Protein AF-A0A1L7VM95-F1 (afdb_monomer_lite)

Sequence (138 aa):
MPTVIPSHEYPEASQVDTTDPDARLQYFFDVARYFGSLDYQVFQVTKESCIQRVCSDLSRMNMFFVVDAQFNYTLESAIWTRFFCQLGEEAPDFPWTLDHFPSRARSFSDIYREWRIANGLDVPCSMSPLPTGSEDGN

Organism: Fusarium proliferatum (strain ET1) (NCBI:txid1227346)

Structure (mmCIF, N/CA/C/O backbone):
data_AF-A0A1L7VM95-F1
#
_entry.id   AF-A0A1L7VM95-F1
#
loop_
_atom_site.group_PDB
_atom_site.id
_atom_site.type_symbol
_atom_site.label_atom_id
_atom_site.label_alt_id
_atom_site.label_comp_id
_atom_site.label_asym_id
_atom_site.label_entity_id
_atom_site.label_seq_id
_atom_site.pdbx_PDB_ins_code
_atom_site.Cartn_x
_atom_site.Cartn_y
_atom_site.Cartn_z
_atom_site.occupancy
_atom_site.B_iso_or_equiv
_atom_site.auth_seq_id
_atom_site.auth_comp_id
_atom_site.auth_asym_id
_atom_site.auth_atom_id
_atom_site.pdbx_PDB_model_num
ATOM 1 N N . MET A 1 1 ? -18.321 11.058 36.348 1.00 40.59 1 MET A N 1
ATOM 2 C CA . MET A 1 1 ? -18.791 11.678 35.093 1.00 40.59 1 MET A CA 1
ATOM 3 C C . MET A 1 1 ? -18.740 10.601 34.027 1.00 40.59 1 MET A C 1
ATOM 5 O O . MET A 1 1 ? -17.672 10.018 33.891 1.00 40.59 1 MET A O 1
ATOM 9 N N . PRO A 1 2 ? -19.852 10.244 33.370 1.00 42.88 2 PRO A N 1
ATOM 10 C CA . PRO A 1 2 ? -19.803 9.279 32.285 1.00 42.88 2 PRO A CA 1
ATOM 11 C C . PRO A 1 2 ? -19.179 9.977 31.077 1.00 42.88 2 PRO A C 1
ATOM 13 O O . PRO A 1 2 ? -19.719 10.959 30.571 1.00 42.88 2 PRO A O 1
ATOM 16 N N . THR A 1 3 ? -17.998 9.517 30.676 1.00 47.72 3 THR A N 1
ATOM 17 C CA . THR A 1 3 ? -17.352 9.926 29.432 1.00 47.72 3 THR A CA 1
ATOM 18 C C . THR A 1 3 ? -18.256 9.474 28.294 1.00 47.72 3 THR A C 1
ATOM 20 O O . THR A 1 3 ? -18.404 8.277 28.060 1.00 47.72 3 THR A O 1
ATOM 23 N N . VAL A 1 4 ? -18.912 10.424 27.630 1.00 44.03 4 VAL A N 1
ATOM 24 C CA . VAL A 1 4 ? -19.579 10.182 26.351 1.00 44.03 4 VAL A CA 1
ATOM 25 C C . VAL A 1 4 ? -18.463 9.826 25.379 1.00 44.03 4 VAL A C 1
ATOM 27 O O . VAL A 1 4 ? -17.748 10.706 24.907 1.00 44.03 4 VAL A O 1
ATOM 30 N N . ILE A 1 5 ? -18.245 8.530 25.163 1.00 49.81 5 ILE A N 1
ATOM 31 C CA . ILE A 1 5 ? -17.445 8.055 24.039 1.00 49.81 5 ILE A CA 1
ATOM 32 C C . ILE A 1 5 ? -18.220 8.547 22.814 1.00 49.81 5 ILE A C 1
ATOM 34 O O . ILE A 1 5 ? -19.388 8.166 22.677 1.00 49.81 5 ILE A O 1
ATOM 38 N N . PRO A 1 6 ? -17.661 9.444 21.978 1.00 48.22 6 PRO A N 1
ATOM 39 C CA . PRO A 1 6 ? -18.303 9.746 20.717 1.00 48.22 6 PRO A CA 1
ATOM 40 C C . PRO A 1 6 ? -18.452 8.406 20.015 1.00 48.22 6 PRO A C 1
ATOM 42 O O . PRO A 1 6 ? -17.474 7.670 19.882 1.00 48.22 6 PRO A O 1
ATOM 45 N N . SER A 1 7 ? -19.680 8.054 19.656 1.00 53.12 7 SER A N 1
ATOM 46 C CA . SER A 1 7 ? -19.972 6.913 18.801 1.00 53.12 7 SER A CA 1
ATOM 47 C C . SER A 1 7 ? -19.350 7.225 17.441 1.00 53.12 7 SER A C 1
ATOM 49 O O . SER A 1 7 ? -20.021 7.721 16.545 1.00 53.12 7 SER A O 1
ATOM 51 N N . HIS A 1 8 ? -18.031 7.084 17.326 1.00 66.88 8 HIS A N 1
ATOM 52 C CA . HIS A 1 8 ? -17.352 7.153 16.050 1.00 66.88 8 HIS A CA 1
ATOM 53 C C . HIS A 1 8 ? -17.824 5.921 15.304 1.00 66.88 8 HIS A C 1
ATOM 55 O O . HIS A 1 8 ? -17.482 4.810 15.684 1.00 66.88 8 HIS A O 1
ATOM 61 N N . GLU A 1 9 ? -18.709 6.114 14.332 1.00 83.69 9 GLU A N 1
ATOM 62 C CA . GLU A 1 9 ? -19.093 5.053 13.414 1.00 83.69 9 GLU A CA 1
ATOM 63 C C . GLU A 1 9 ? -17.846 4.573 12.668 1.00 83.69 9 GLU A C 1
ATOM 65 O O . GLU A 1 9 ? -16.918 5.348 12.407 1.00 83.69 9 GLU A O 1
ATOM 70 N N . TYR A 1 10 ? -17.804 3.275 12.374 1.00 88.19 10 TYR A N 1
ATOM 71 C CA . TYR A 1 10 ? -16.714 2.706 11.599 1.00 88.19 10 TYR A CA 1
ATOM 72 C C . TYR A 1 10 ? -16.700 3.338 10.195 1.00 88.19 10 TYR A C 1
ATOM 74 O O . TYR A 1 10 ? -17.766 3.456 9.587 1.00 88.19 10 TYR A O 1
ATOM 82 N N . PRO A 1 11 ? -15.537 3.756 9.664 1.00 90.25 11 PRO A N 1
ATOM 83 C CA . PRO A 1 11 ? -15.461 4.347 8.332 1.00 90.25 11 PRO A CA 1
ATOM 84 C C . PRO A 1 11 ? -15.993 3.404 7.242 1.00 90.25 11 PRO A C 1
ATOM 86 O O . PRO A 1 11 ? -15.587 2.249 7.143 1.00 90.25 11 PRO A O 1
ATOM 89 N N . GLU A 1 12 ? -16.868 3.912 6.377 1.00 91.56 12 GLU A N 1
ATOM 90 C CA . GLU A 1 12 ? -17.487 3.131 5.301 1.00 91.56 12 GLU A CA 1
ATOM 91 C C . GLU A 1 12 ? -16.616 3.109 4.036 1.00 91.56 12 GLU A C 1
ATOM 93 O O . GLU A 1 12 ? -16.562 4.080 3.278 1.00 91.56 12 GLU A O 1
ATOM 98 N N . ALA A 1 13 ? -15.963 1.974 3.764 1.00 91.94 13 ALA A N 1
ATOM 99 C CA . ALA A 1 13 ? -15.068 1.818 2.610 1.00 91.94 13 ALA A CA 1
ATOM 100 C C . ALA A 1 13 ? -15.756 2.033 1.253 1.00 91.94 13 ALA A C 1
ATOM 102 O O . ALA A 1 13 ? -15.117 2.476 0.299 1.00 91.94 13 ALA A O 1
ATOM 103 N N . SER A 1 14 ? -17.055 1.729 1.165 1.00 90.00 14 SER A N 1
ATOM 104 C CA . SER A 1 14 ? -17.853 1.852 -0.063 1.00 90.00 14 SER A CA 1
ATOM 105 C C . SER A 1 14 ? -18.007 3.294 -0.559 1.00 90.00 14 SER A C 1
ATOM 107 O O . SER A 1 14 ? -18.365 3.505 -1.716 1.00 90.00 14 SER A O 1
ATOM 109 N N . GLN A 1 15 ? -17.745 4.280 0.305 1.00 90.44 15 GLN A N 1
ATOM 110 C CA . GLN A 1 15 ? -17.866 5.709 0.001 1.00 90.44 15 GLN A CA 1
ATOM 111 C C . GLN A 1 15 ? -16.540 6.344 -0.444 1.00 90.44 15 GLN A C 1
ATOM 113 O O . GLN A 1 15 ? -16.505 7.529 -0.770 1.00 90.44 15 GLN A O 1
ATOM 118 N N . VAL A 1 16 ? -15.441 5.585 -0.438 1.00 93.56 16 VAL A N 1
ATOM 119 C CA . VAL A 1 16 ? -14.109 6.086 -0.793 1.00 93.56 16 VAL A CA 1
ATOM 120 C C . VAL A 1 16 ? -13.935 6.060 -2.309 1.00 93.56 16 VAL A C 1
ATOM 122 O O . VAL A 1 16 ? -14.151 5.027 -2.941 1.00 93.56 16 VAL A O 1
ATOM 125 N N . ASP A 1 17 ? -13.477 7.168 -2.898 1.00 92.12 17 ASP A N 1
ATOM 126 C CA . ASP A 1 17 ? -12.958 7.154 -4.268 1.00 92.12 17 ASP A CA 1
ATOM 127 C C . ASP A 1 17 ? -11.636 6.382 -4.291 1.00 92.12 17 ASP A C 1
ATOM 129 O O . ASP A 1 17 ? -10.562 6.905 -3.996 1.00 92.12 17 ASP A O 1
ATOM 133 N N . THR A 1 18 ? -11.708 5.100 -4.635 1.00 89.12 18 THR A N 1
ATOM 134 C CA . THR A 1 18 ? -10.539 4.224 -4.636 1.00 89.12 18 THR A CA 1
ATOM 135 C C . THR A 1 18 ? -9.562 4.536 -5.763 1.00 89.12 18 THR A C 1
ATOM 137 O O . THR A 1 18 ? -8.456 3.999 -5.759 1.00 89.12 18 THR A O 1
ATOM 140 N N . THR A 1 19 ? -9.908 5.407 -6.715 1.00 87.56 19 THR A N 1
ATOM 141 C CA . THR A 1 19 ? -8.973 5.849 -7.756 1.00 87.56 19 THR A CA 1
ATOM 142 C C . THR A 1 19 ? -8.018 6.931 -7.259 1.00 87.56 19 THR A C 1
ATOM 144 O O . THR A 1 19 ? -6.926 7.068 -7.817 1.00 87.56 19 THR A O 1
ATOM 147 N N . ASP A 1 20 ? -8.377 7.618 -6.172 1.00 90.56 20 ASP A N 1
ATOM 148 C CA . ASP A 1 20 ? -7.586 8.654 -5.518 1.00 90.56 20 ASP A CA 1
ATOM 149 C C . ASP A 1 20 ? -6.707 8.055 -4.394 1.00 90.56 20 ASP A C 1
ATOM 151 O O . ASP A 1 20 ? -7.222 7.567 -3.382 1.00 90.56 20 ASP A O 1
ATOM 155 N N . PRO A 1 21 ? -5.365 8.059 -4.542 1.00 89.12 21 PRO A N 1
ATOM 156 C CA . PRO A 1 21 ? -4.453 7.603 -3.494 1.00 89.12 21 PRO A CA 1
ATOM 157 C C . PRO A 1 21 ? -4.601 8.351 -2.167 1.00 89.12 21 PRO A C 1
ATOM 159 O O . PRO A 1 21 ? -4.436 7.735 -1.112 1.00 89.12 21 PRO A O 1
ATOM 162 N N . ASP A 1 22 ? -4.925 9.643 -2.202 1.00 93.44 22 ASP A N 1
ATOM 163 C CA . ASP A 1 22 ? -5.055 10.452 -0.991 1.00 93.44 22 ASP A CA 1
ATOM 164 C C . ASP A 1 22 ? -6.343 10.095 -0.241 1.00 93.44 22 ASP A C 1
ATOM 166 O O . ASP A 1 22 ? -6.329 9.978 0.986 1.00 93.44 22 ASP A O 1
ATOM 170 N N . ALA A 1 23 ? -7.432 9.805 -0.963 1.00 94.00 23 ALA A N 1
ATOM 171 C CA . ALA A 1 23 ? -8.673 9.307 -0.371 1.00 94.00 23 ALA A CA 1
ATOM 172 C C . ALA A 1 23 ? -8.482 7.938 0.306 1.00 94.00 23 ALA A C 1
ATOM 174 O O . ALA A 1 23 ? -8.942 7.731 1.433 1.00 94.00 23 ALA A O 1
ATOM 175 N N . ARG A 1 24 ? -7.745 7.015 -0.331 1.00 94.38 24 ARG A N 1
ATOM 176 C CA . ARG A 1 24 ? -7.401 5.715 0.277 1.00 94.38 24 ARG A CA 1
ATOM 177 C C . ARG A 1 24 ? -6.534 5.877 1.529 1.00 94.38 24 ARG A C 1
ATOM 179 O O . ARG A 1 24 ? -6.788 5.232 2.548 1.00 94.38 24 ARG A O 1
ATOM 186 N N . LEU A 1 25 ? -5.539 6.764 1.488 1.00 94.75 25 LEU A N 1
ATOM 187 C CA . LEU A 1 25 ? -4.689 7.054 2.645 1.00 94.75 25 LEU A CA 1
ATOM 188 C C . LEU A 1 25 ? -5.479 7.690 3.798 1.00 94.75 25 LEU A C 1
ATOM 190 O O . LEU A 1 25 ? -5.275 7.338 4.961 1.00 94.75 25 LEU A O 1
ATOM 194 N N . GLN A 1 26 ? -6.398 8.602 3.489 1.00 95.19 26 GLN A N 1
ATOM 195 C CA . GLN A 1 26 ? -7.257 9.217 4.492 1.00 95.19 26 GLN A CA 1
ATOM 196 C C . GLN A 1 26 ? -8.155 8.172 5.165 1.00 95.19 26 GLN A C 1
ATOM 198 O O . GLN A 1 26 ? -8.203 8.132 6.394 1.00 95.19 26 GLN A O 1
ATOM 203 N N . TYR A 1 27 ? -8.768 7.270 4.389 1.00 95.38 27 TYR A N 1
ATOM 204 C CA . TYR A 1 27 ? -9.558 6.161 4.928 1.00 95.38 27 TYR A CA 1
ATOM 205 C C . TYR A 1 27 ? -8.741 5.280 5.885 1.00 95.38 27 TYR A C 1
ATOM 207 O O . TYR A 1 27 ? -9.200 4.957 6.981 1.00 95.38 27 TYR A O 1
ATOM 215 N N . PHE A 1 28 ? -7.500 4.941 5.519 1.00 95.56 28 PHE A N 1
ATOM 216 C CA . PHE A 1 28 ? -6.590 4.2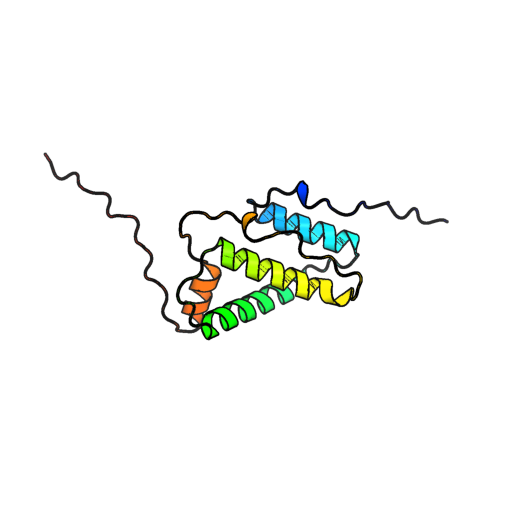10 6.405 1.00 95.56 28 PHE A CA 1
ATOM 217 C C . PHE A 1 28 ? -6.417 4.926 7.754 1.00 95.56 28 PHE A C 1
ATOM 219 O O . PHE A 1 28 ? -6.508 4.298 8.812 1.00 95.56 28 PHE A O 1
ATOM 226 N N . PHE A 1 29 ? -6.193 6.244 7.737 1.00 94.81 29 PHE A N 1
ATOM 227 C CA . PHE A 1 29 ? -6.049 7.015 8.970 1.00 94.81 29 PHE A CA 1
ATOM 228 C C . PHE A 1 29 ? -7.347 7.116 9.764 1.00 94.81 29 PHE A C 1
ATOM 230 O O . PHE A 1 29 ? -7.287 7.114 10.991 1.00 94.81 29 PHE A O 1
ATOM 237 N N . ASP A 1 30 ? -8.502 7.167 9.112 1.00 94.06 30 ASP A N 1
ATOM 238 C CA . ASP A 1 30 ? -9.792 7.177 9.800 1.00 94.06 30 ASP A CA 1
ATOM 239 C C . ASP A 1 30 ? -10.060 5.846 10.511 1.00 94.06 30 ASP A C 1
ATOM 241 O O . ASP A 1 30 ? -10.472 5.848 11.672 1.00 94.06 30 ASP A O 1
ATOM 245 N N . VAL A 1 31 ? -9.710 4.713 9.893 1.00 94.56 31 VAL A N 1
ATOM 246 C CA . VAL A 1 31 ? -9.789 3.397 10.549 1.00 94.56 31 VAL A CA 1
ATOM 247 C C . VAL A 1 31 ? -8.784 3.295 11.699 1.00 94.56 31 VAL A C 1
ATOM 249 O O . VAL A 1 31 ? -9.133 2.854 12.793 1.00 94.56 31 VAL A O 1
ATOM 252 N N . ALA A 1 32 ? -7.556 3.785 11.515 1.00 93.00 32 ALA A N 1
ATOM 253 C CA . ALA A 1 32 ? -6.575 3.839 12.599 1.00 93.00 32 ALA A CA 1
ATOM 254 C C . ALA A 1 32 ? -7.039 4.723 13.771 1.00 93.00 32 ALA A C 1
ATOM 256 O O . ALA A 1 32 ? -6.794 4.389 14.929 1.00 93.00 32 ALA A O 1
ATOM 257 N N . ARG A 1 33 ? -7.736 5.836 13.505 1.00 92.69 33 ARG A N 1
ATOM 258 C CA . ARG A 1 33 ? -8.348 6.672 14.552 1.00 92.69 33 ARG A CA 1
ATOM 259 C C . ARG A 1 33 ? -9.471 5.940 15.273 1.00 92.69 33 ARG A C 1
ATOM 261 O O . ARG A 1 33 ? -9.517 6.016 16.497 1.00 92.69 33 ARG A O 1
ATOM 268 N N . TYR A 1 34 ? -10.329 5.230 14.540 1.00 92.38 34 TYR A N 1
ATOM 269 C CA . TYR A 1 34 ? -11.426 4.446 15.110 1.00 92.38 34 TYR A CA 1
ATOM 270 C C . TYR A 1 34 ? -10.915 3.427 16.143 1.00 92.38 34 TYR A C 1
ATOM 272 O O . TYR A 1 34 ? -11.440 3.362 17.252 1.00 92.38 34 TYR A O 1
ATOM 280 N N . PHE A 1 35 ? -9.831 2.709 15.832 1.00 90.44 35 PHE A N 1
ATOM 281 C CA . PHE A 1 35 ? -9.200 1.759 16.760 1.00 90.44 35 PHE A CA 1
ATOM 282 C C . PHE A 1 35 ? -8.249 2.405 17.785 1.00 90.44 35 PHE A C 1
ATOM 284 O O . PHE A 1 35 ? -7.632 1.701 18.583 1.00 90.44 35 PHE A O 1
ATOM 291 N N . GLY A 1 36 ? -8.086 3.733 17.777 1.00 89.06 36 GLY A N 1
ATOM 292 C CA . GLY A 1 36 ? -7.146 4.430 18.662 1.00 89.06 36 GLY A CA 1
ATOM 293 C C . GLY A 1 36 ? -5.673 4.089 18.403 1.00 89.06 36 GLY A C 1
ATOM 294 O O . GLY A 1 36 ? -4.834 4.280 19.280 1.00 89.06 36 GLY A O 1
ATOM 295 N N . SER A 1 37 ? -5.349 3.589 17.209 1.00 86.81 37 SER A N 1
ATOM 296 C CA . SER A 1 37 ? -4.025 3.098 16.817 1.00 86.81 37 SER A CA 1
ATOM 297 C C . SER A 1 37 ? -3.283 4.043 15.865 1.00 86.81 37 SER A C 1
ATOM 299 O O . SER A 1 37 ? -2.276 3.651 15.274 1.00 86.81 37 SER A O 1
ATOM 301 N N . LEU A 1 38 ? -3.781 5.269 15.655 1.00 88.69 38 LEU A N 1
ATOM 302 C CA . LEU A 1 38 ? -3.144 6.235 14.761 1.00 88.69 38 LEU A CA 1
ATOM 303 C C . LEU A 1 38 ? -1.809 6.724 15.341 1.00 88.69 38 LEU A C 1
ATOM 305 O O . LEU A 1 38 ? -1.770 7.619 16.182 1.00 88.69 38 LEU A O 1
ATOM 309 N N . ASP A 1 39 ? -0.718 6.198 14.796 1.00 90.12 39 ASP A N 1
ATOM 310 C CA . ASP A 1 39 ? 0.637 6.703 14.991 1.00 90.12 39 ASP A CA 1
ATOM 311 C C . ASP A 1 39 ? 1.303 6.896 13.622 1.00 90.12 39 ASP A C 1
ATOM 313 O O . ASP A 1 39 ? 1.563 5.945 12.878 1.00 90.12 39 ASP A O 1
ATOM 317 N N . TYR A 1 40 ? 1.563 8.159 13.273 1.00 90.94 40 TYR A N 1
ATOM 318 C CA . TYR A 1 40 ? 2.140 8.518 11.980 1.00 90.94 40 TYR A CA 1
ATOM 319 C C . TYR A 1 40 ? 3.587 8.036 11.829 1.00 90.94 40 TYR A C 1
ATOM 321 O O . TYR A 1 40 ? 3.997 7.656 10.734 1.00 90.94 40 TYR A O 1
ATOM 329 N N . GLN A 1 41 ? 4.368 8.020 12.911 1.00 93.31 41 GLN A N 1
ATOM 330 C CA . GLN A 1 41 ? 5.750 7.553 12.866 1.00 93.31 41 GLN A CA 1
ATOM 331 C C . GLN A 1 41 ? 5.788 6.040 12.638 1.00 93.31 41 GLN A C 1
ATOM 333 O O . GLN A 1 41 ? 6.532 5.565 11.777 1.00 93.31 41 GLN A O 1
ATOM 338 N N . VAL A 1 42 ? 4.938 5.289 13.343 1.00 91.56 42 VAL A N 1
ATOM 339 C CA . VAL A 1 42 ? 4.774 3.844 13.127 1.00 91.56 42 VAL A CA 1
ATOM 340 C C . VAL A 1 42 ? 4.292 3.564 11.707 1.00 91.56 42 VAL A C 1
ATOM 342 O O . VAL A 1 42 ? 4.801 2.643 11.063 1.00 91.56 42 VAL A O 1
ATOM 345 N N . PHE A 1 43 ? 3.369 4.372 11.180 1.00 93.56 43 PHE A N 1
ATOM 346 C CA . PHE A 1 43 ? 2.914 4.253 9.798 1.00 93.56 43 PHE A CA 1
ATOM 347 C C . PHE A 1 43 ? 4.062 4.435 8.796 1.00 93.56 43 PHE A C 1
ATOM 349 O O . PHE A 1 43 ? 4.234 3.583 7.927 1.00 93.56 43 PHE A O 1
ATOM 356 N N . GLN A 1 44 ? 4.881 5.485 8.929 1.00 94.62 44 GLN A N 1
ATOM 357 C CA . GLN A 1 44 ? 5.999 5.730 8.006 1.00 94.62 44 GLN A CA 1
ATOM 35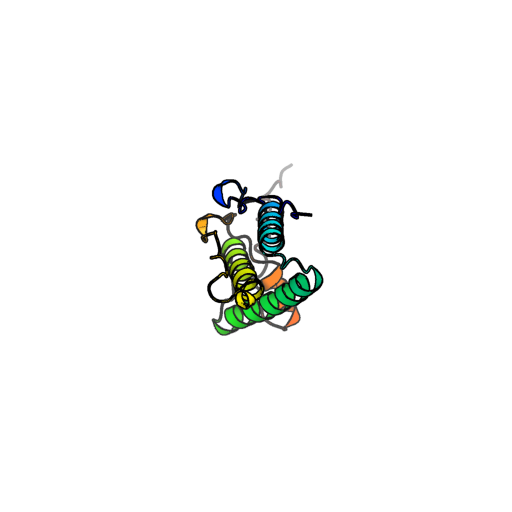8 C C . GLN A 1 44 ? 7.030 4.597 8.035 1.00 94.62 44 GLN A C 1
ATOM 360 O O . GLN A 1 44 ? 7.393 4.069 6.984 1.00 94.62 44 GLN A O 1
ATOM 365 N N . VAL A 1 45 ? 7.426 4.141 9.228 1.00 95.00 45 VAL A N 1
ATOM 366 C CA . VAL A 1 45 ? 8.354 3.006 9.378 1.00 95.00 45 VAL A CA 1
ATOM 367 C C . VAL A 1 45 ? 7.763 1.724 8.779 1.00 95.00 45 VAL A C 1
ATOM 369 O O . VAL A 1 45 ? 8.456 0.963 8.098 1.00 95.00 45 VAL A O 1
ATOM 372 N N . THR A 1 46 ? 6.466 1.484 8.992 1.00 94.94 46 THR A N 1
ATOM 373 C CA . THR A 1 46 ? 5.755 0.330 8.424 1.00 94.94 46 THR A CA 1
ATOM 374 C C . THR A 1 46 ? 5.717 0.404 6.902 1.00 94.94 46 THR A C 1
ATOM 376 O O . THR A 1 46 ? 6.016 -0.587 6.237 1.00 94.94 46 THR A O 1
ATOM 379 N N . LYS A 1 47 ? 5.410 1.580 6.345 1.00 95.25 47 LYS A N 1
ATOM 380 C CA . LYS A 1 47 ? 5.384 1.838 4.905 1.00 95.25 47 LYS A CA 1
ATOM 381 C C . LYS A 1 47 ? 6.744 1.571 4.269 1.00 95.25 47 LYS A C 1
ATOM 383 O O . LYS A 1 47 ? 6.811 0.792 3.323 1.00 95.25 47 LYS A O 1
ATOM 388 N N . GLU A 1 48 ? 7.824 2.138 4.803 1.00 95.50 48 GLU A N 1
ATOM 389 C CA . GLU A 1 48 ? 9.182 1.910 4.291 1.00 95.50 48 GLU A CA 1
ATOM 390 C C . GLU A 1 48 ? 9.579 0.429 4.352 1.00 95.50 48 GLU A C 1
ATOM 392 O O . GLU A 1 48 ? 10.076 -0.131 3.371 1.00 95.50 48 GLU A O 1
ATOM 397 N N . SER A 1 49 ? 9.296 -0.243 5.475 1.00 96.06 49 SER A N 1
ATOM 398 C CA . SER A 1 49 ? 9.558 -1.678 5.624 1.00 96.06 49 SER A CA 1
ATOM 399 C C . SER A 1 49 ? 8.771 -2.519 4.614 1.00 96.06 49 SER A C 1
ATOM 401 O O . SER A 1 49 ? 9.319 -3.459 4.031 1.00 96.06 49 SER A O 1
ATOM 403 N N . CYS A 1 50 ? 7.499 -2.187 4.379 1.00 97.25 50 CYS A N 1
ATOM 404 C CA . CYS A 1 50 ? 6.667 -2.879 3.402 1.00 97.25 50 CYS A CA 1
ATOM 405 C C . CYS A 1 50 ? 7.124 -2.615 1.965 1.00 97.25 50 CYS A C 1
ATOM 407 O O . CYS A 1 50 ? 7.155 -3.568 1.194 1.00 97.25 50 CYS A O 1
ATOM 409 N N . ILE A 1 51 ? 7.563 -1.398 1.615 1.00 96.50 51 ILE A N 1
ATOM 410 C CA . ILE A 1 51 ? 8.166 -1.114 0.299 1.00 96.50 51 ILE A CA 1
ATOM 411 C C . ILE A 1 51 ? 9.362 -2.040 0.068 1.00 96.50 51 ILE A C 1
ATOM 413 O O . ILE A 1 51 ? 9.400 -2.757 -0.929 1.00 96.50 51 ILE A O 1
ATOM 417 N N . GLN A 1 52 ? 10.305 -2.095 1.013 1.00 96.81 52 GLN A N 1
ATOM 418 C CA . GLN A 1 52 ? 11.488 -2.954 0.887 1.00 96.81 52 GLN A CA 1
ATOM 419 C C . GLN A 1 52 ? 11.112 -4.428 0.712 1.00 96.81 52 GLN A C 1
ATOM 421 O O . GLN A 1 52 ? 11.656 -5.118 -0.151 1.00 96.81 52 GLN A O 1
ATOM 426 N N . ARG A 1 53 ? 10.153 -4.912 1.508 1.00 96.50 53 ARG A N 1
ATOM 427 C CA . ARG A 1 53 ? 9.702 -6.304 1.452 1.00 96.50 53 ARG A CA 1
ATOM 428 C C . ARG A 1 53 ? 9.000 -6.634 0.137 1.00 96.50 53 ARG A C 1
ATOM 430 O O . ARG A 1 53 ? 9.379 -7.607 -0.502 1.00 96.50 53 ARG A O 1
ATOM 437 N N . VAL A 1 54 ? 8.021 -5.827 -0.272 1.00 96.88 54 VAL A N 1
ATOM 438 C CA . VAL A 1 54 ? 7.251 -6.037 -1.507 1.00 96.88 54 VAL A CA 1
ATOM 439 C C . VAL A 1 54 ? 8.177 -5.994 -2.718 1.00 96.88 54 VAL A C 1
ATOM 441 O O . VAL A 1 54 ? 8.142 -6.905 -3.541 1.00 96.88 54 VAL A O 1
ATOM 444 N N . CYS A 1 55 ? 9.068 -5.004 -2.805 1.00 96.31 55 CYS A N 1
ATOM 445 C CA . CYS A 1 55 ? 10.028 -4.926 -3.902 1.00 96.31 55 CYS A CA 1
ATOM 446 C C . CYS A 1 55 ? 10.986 -6.131 -3.930 1.00 96.31 55 CYS A C 1
ATOM 448 O O . CYS A 1 55 ? 11.229 -6.705 -4.995 1.00 96.31 55 CYS A O 1
ATOM 450 N N . SER A 1 56 ? 11.495 -6.552 -2.768 1.00 95.25 56 SER A N 1
ATOM 451 C CA . SER A 1 56 ? 12.354 -7.736 -2.655 1.00 95.25 56 SER A CA 1
ATOM 452 C C . SER A 1 56 ? 11.628 -9.016 -3.081 1.00 95.25 56 SER A C 1
ATOM 454 O O . SER A 1 56 ? 12.165 -9.802 -3.863 1.00 95.25 56 SER A O 1
ATOM 456 N N . ASP A 1 57 ? 10.377 -9.199 -2.651 1.00 95.88 57 ASP A N 1
ATOM 457 C CA . ASP A 1 57 ? 9.552 -10.349 -3.023 1.00 95.88 57 ASP A CA 1
ATOM 458 C C . ASP A 1 57 ? 9.257 -10.376 -4.531 1.00 95.88 57 ASP A C 1
ATOM 460 O O . ASP A 1 57 ? 9.454 -11.411 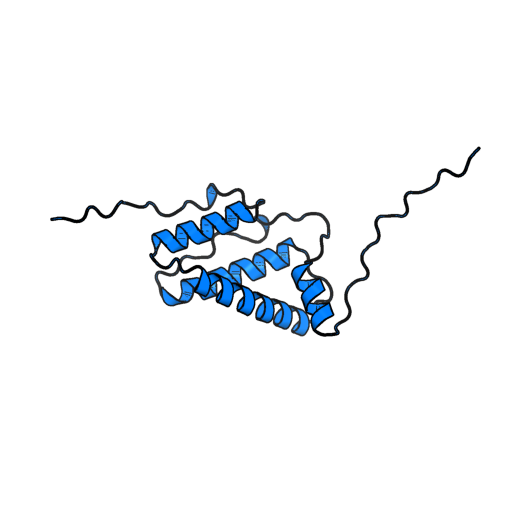-5.168 1.00 95.88 57 ASP A O 1
ATOM 464 N N . LEU A 1 58 ? 8.890 -9.238 -5.129 1.00 94.25 58 LEU A N 1
ATOM 465 C CA . LEU A 1 58 ? 8.695 -9.111 -6.579 1.00 94.25 58 LEU A CA 1
ATOM 466 C C . LEU A 1 58 ? 9.983 -9.432 -7.352 1.00 94.25 58 LEU A C 1
ATOM 468 O O . LEU A 1 58 ? 9.955 -10.167 -8.340 1.00 94.25 58 LEU A O 1
ATOM 472 N N . SER A 1 59 ? 11.130 -8.942 -6.871 1.00 93.12 59 SER A N 1
ATOM 473 C CA . SER A 1 59 ? 12.439 -9.245 -7.461 1.00 93.12 59 SER A CA 1
ATOM 474 C C . SER A 1 59 ? 12.763 -10.740 -7.394 1.00 93.12 59 SER A C 1
ATOM 476 O O . SER A 1 59 ? 13.141 -11.339 -8.399 1.00 93.12 59 SER A O 1
ATOM 478 N N . ARG A 1 60 ? 12.528 -11.378 -6.241 1.00 93.44 60 ARG A N 1
ATOM 479 C CA . ARG A 1 60 ? 12.714 -12.824 -6.037 1.00 93.44 60 ARG A CA 1
ATOM 480 C C . ARG A 1 60 ? 11.799 -13.670 -6.926 1.00 93.44 60 ARG A C 1
ATOM 482 O O . ARG A 1 60 ? 12.174 -14.775 -7.306 1.00 93.44 60 ARG A O 1
ATOM 489 N N . MET A 1 61 ? 10.628 -13.150 -7.284 1.00 93.88 61 MET A N 1
ATOM 490 C CA . MET A 1 61 ? 9.717 -13.754 -8.263 1.00 93.88 61 MET A CA 1
ATOM 491 C C . MET A 1 61 ? 10.125 -13.480 -9.723 1.00 93.88 61 MET A C 1
ATOM 493 O O . MET A 1 61 ? 9.371 -13.807 -10.637 1.00 93.88 61 MET A O 1
ATOM 497 N N . ASN A 1 62 ? 11.305 -12.894 -9.965 1.00 90.06 62 ASN A N 1
ATOM 498 C CA . ASN A 1 62 ? 11.794 -12.467 -11.279 1.00 90.06 62 ASN A CA 1
ATOM 499 C C . ASN A 1 62 ? 10.834 -11.509 -12.003 1.00 90.06 62 ASN A C 1
ATOM 501 O O . ASN A 1 62 ? 10.789 -11.469 -13.236 1.00 90.06 62 ASN A O 1
ATOM 505 N N . MET A 1 63 ? 10.064 -10.714 -11.253 1.00 89.31 63 MET A N 1
ATOM 506 C CA . MET A 1 63 ? 9.187 -9.712 -11.844 1.00 89.31 63 MET A CA 1
ATOM 507 C C . MET A 1 63 ? 10.032 -8.549 -12.352 1.00 89.31 63 MET A C 1
ATOM 509 O O . MET A 1 63 ? 10.492 -7.697 -11.599 1.00 89.31 63 MET A O 1
ATOM 513 N N . PHE A 1 64 ? 10.257 -8.518 -13.660 1.00 84.94 64 PHE A N 1
ATOM 514 C CA . PHE A 1 64 ? 10.948 -7.408 -14.312 1.00 84.94 64 PHE A CA 1
ATOM 515 C C . PHE A 1 64 ? 10.048 -6.173 -14.466 1.00 84.94 64 PHE A C 1
ATOM 517 O O . PHE A 1 64 ? 10.520 -5.039 -14.470 1.00 84.94 64 PHE A O 1
ATOM 524 N N . PHE A 1 65 ? 8.740 -6.404 -14.578 1.00 84.94 65 PHE A N 1
ATOM 525 C CA . PHE A 1 65 ? 7.725 -5.393 -14.833 1.00 84.94 65 PHE A CA 1
ATOM 526 C C . PHE A 1 65 ? 6.535 -5.599 -13.893 1.00 84.94 65 PHE A C 1
ATOM 528 O O . PHE A 1 65 ? 6.035 -6.717 -13.780 1.00 84.94 65 PHE A O 1
ATOM 535 N N . VAL A 1 66 ? 6.078 -4.523 -13.246 1.00 88.19 66 VAL A N 1
ATOM 536 C CA . VAL A 1 66 ? 4.918 -4.527 -12.346 1.00 88.19 66 VAL A CA 1
ATOM 537 C C . VAL A 1 66 ? 4.101 -3.269 -12.613 1.00 88.19 66 VAL A C 1
ATOM 539 O O . VAL A 1 66 ? 4.633 -2.157 -12.596 1.00 88.19 66 VAL A O 1
ATOM 542 N N . VAL A 1 67 ? 2.814 -3.459 -12.896 1.00 89.31 67 VAL A N 1
ATOM 543 C CA . VAL A 1 67 ? 1.868 -2.364 -13.146 1.00 89.31 67 VAL A CA 1
ATOM 544 C C . VAL A 1 67 ? 1.563 -1.642 -11.834 1.00 89.31 67 VAL A C 1
ATOM 546 O O . VAL A 1 67 ? 1.424 -2.297 -10.801 1.00 89.31 67 VAL A O 1
ATOM 549 N N . ASP A 1 68 ? 1.391 -0.321 -11.883 1.00 88.50 68 ASP A N 1
ATOM 550 C CA . ASP A 1 68 ? 1.064 0.520 -10.721 1.00 88.50 68 ASP A CA 1
ATOM 551 C C . ASP A 1 68 ? -0.072 -0.035 -9.872 1.00 88.50 68 ASP A C 1
ATOM 553 O O . ASP A 1 68 ? 0.067 -0.147 -8.659 1.00 88.50 68 ASP A O 1
ATOM 557 N N . ALA A 1 69 ? -1.188 -0.413 -10.502 1.00 89.75 69 ALA A N 1
ATOM 558 C CA . ALA A 1 69 ? -2.355 -0.936 -9.796 1.00 89.75 69 ALA A CA 1
ATOM 559 C C . ALA A 1 69 ? -2.005 -2.175 -8.962 1.00 89.75 69 ALA A C 1
ATOM 561 O O . ALA A 1 69 ? -2.359 -2.259 -7.790 1.00 89.75 69 ALA A O 1
ATOM 562 N N . GLN A 1 70 ? -1.250 -3.109 -9.549 1.00 91.19 70 GLN A N 1
ATOM 563 C CA . GLN A 1 70 ? -0.821 -4.325 -8.866 1.00 91.19 70 GLN A CA 1
ATOM 564 C C . GLN A 1 70 ? 0.165 -4.014 -7.739 1.00 91.19 70 GLN A C 1
ATOM 566 O O . GLN A 1 70 ? 0.058 -4.593 -6.656 1.00 91.19 70 GLN A O 1
ATOM 571 N N . PHE A 1 71 ? 1.113 -3.104 -7.979 1.00 93.25 71 PHE A N 1
ATOM 572 C CA . PHE A 1 71 ? 2.081 -2.701 -6.967 1.00 93.25 71 PHE A CA 1
ATOM 573 C C . PHE A 1 71 ? 1.399 -2.012 -5.782 1.00 93.25 71 PHE A C 1
ATOM 575 O O . PHE A 1 71 ? 1.607 -2.423 -4.645 1.00 93.25 71 PHE A O 1
ATOM 582 N N . ASN A 1 72 ? 0.553 -1.013 -6.042 1.00 92.88 72 ASN A N 1
ATOM 583 C CA . ASN A 1 72 ? -0.140 -0.243 -5.012 1.00 92.88 72 ASN A CA 1
ATOM 584 C C . ASN A 1 72 ? -1.110 -1.114 -4.218 1.00 92.88 72 ASN A C 1
ATOM 586 O O . ASN A 1 72 ? -1.077 -1.059 -2.996 1.00 92.88 72 ASN A O 1
ATOM 590 N N . TYR A 1 73 ? -1.882 -1.984 -4.879 1.00 94.00 73 TYR A N 1
ATOM 591 C CA . TYR A 1 73 ? -2.716 -2.968 -4.188 1.00 94.00 73 TYR A CA 1
ATOM 592 C C . TYR A 1 73 ? -1.883 -3.833 -3.232 1.00 94.00 73 TYR A C 1
ATOM 594 O O . TYR A 1 73 ? -2.193 -3.920 -2.048 1.00 94.00 73 TYR A O 1
ATOM 602 N N . THR A 1 74 ? -0.786 -4.416 -3.729 1.00 95.25 74 THR A N 1
ATOM 603 C CA . THR A 1 74 ? 0.082 -5.301 -2.932 1.00 95.25 74 THR A CA 1
ATOM 604 C C . THR A 1 74 ? 0.744 -4.557 -1.770 1.00 95.25 74 THR A C 1
ATOM 606 O O . THR A 1 74 ? 0.877 -5.096 -0.671 1.00 95.25 74 THR A O 1
ATOM 609 N N . LEU A 1 75 ? 1.182 -3.319 -2.005 1.00 96.50 75 LEU A N 1
ATOM 610 C CA . LEU A 1 75 ? 1.827 -2.491 -0.996 1.00 96.50 75 LEU A CA 1
ATOM 611 C C . LEU A 1 75 ? 0.834 -2.039 0.077 1.00 96.50 75 LEU A C 1
ATOM 613 O O . LEU A 1 75 ? 1.109 -2.213 1.262 1.00 96.50 75 LEU A O 1
ATOM 617 N N . GLU A 1 76 ? -0.308 -1.479 -0.317 1.00 96.38 76 GLU A N 1
ATOM 618 C CA . GLU A 1 76 ? -1.326 -0.982 0.609 1.00 96.38 76 GLU A CA 1
ATOM 619 C C . GLU A 1 76 ? -1.926 -2.122 1.436 1.00 96.38 76 GLU A C 1
ATOM 621 O O . GLU A 1 76 ? -2.044 -1.975 2.653 1.00 96.38 76 GLU A O 1
ATOM 626 N N . SER A 1 77 ? -2.185 -3.294 0.839 1.00 96.69 77 SER A N 1
ATOM 627 C CA . SER A 1 77 ? -2.643 -4.468 1.592 1.00 96.69 77 SER A CA 1
ATOM 628 C C . SER A 1 77 ? -1.590 -4.944 2.600 1.00 96.69 77 SER A C 1
ATOM 630 O O . SER A 1 77 ? -1.918 -5.279 3.735 1.00 96.69 77 SER A O 1
ATOM 632 N N . ALA A 1 78 ? -0.304 -4.940 2.227 1.00 96.88 78 ALA A N 1
ATOM 633 C CA . ALA A 1 78 ? 0.777 -5.325 3.133 1.00 96.88 78 ALA A CA 1
ATOM 634 C C . ALA A 1 78 ? 0.955 -4.331 4.292 1.00 96.88 78 ALA A C 1
ATOM 636 O O . ALA A 1 78 ? 1.197 -4.749 5.427 1.00 96.88 78 ALA A O 1
ATOM 637 N N . ILE A 1 79 ? 0.838 -3.025 4.025 1.00 96.81 79 ILE A N 1
ATOM 638 C CA . ILE A 1 79 ? 0.856 -1.981 5.060 1.00 96.81 79 ILE A CA 1
ATOM 639 C C . ILE A 1 79 ? -0.331 -2.168 6.000 1.00 96.81 79 ILE A C 1
ATOM 641 O O . ILE A 1 79 ? -0.126 -2.191 7.210 1.00 96.81 79 ILE A O 1
ATOM 645 N N . TRP A 1 80 ? -1.534 -2.365 5.456 1.00 96.75 80 TRP A N 1
ATOM 646 C CA . TRP A 1 80 ? -2.752 -2.610 6.224 1.00 96.75 80 TRP A CA 1
ATOM 647 C C . TRP A 1 80 ? -2.592 -3.774 7.193 1.00 96.75 80 TRP A C 1
ATOM 649 O O . TRP A 1 80 ? -2.689 -3.593 8.407 1.00 96.75 80 TRP A O 1
ATOM 659 N N . THR A 1 81 ? -2.255 -4.954 6.670 1.00 95.50 81 THR A N 1
ATOM 660 C CA . THR A 1 81 ? -2.070 -6.151 7.490 1.00 95.50 81 THR A CA 1
ATOM 661 C C . THR A 1 81 ? -1.009 -5.929 8.558 1.00 95.50 81 THR A C 1
ATOM 663 O O . THR A 1 81 ? -1.206 -6.315 9.705 1.00 95.50 81 THR A O 1
ATOM 666 N N . ARG A 1 82 ? 0.119 -5.296 8.218 1.00 94.62 82 ARG A N 1
ATOM 667 C CA . ARG A 1 82 ? 1.209 -5.103 9.177 1.00 94.62 82 ARG A CA 1
ATOM 668 C C . ARG A 1 82 ? 0.901 -4.055 10.242 1.00 94.62 82 ARG A C 1
ATOM 670 O O . ARG A 1 82 ? 1.382 -4.190 11.360 1.00 94.62 82 ARG A O 1
ATOM 677 N N . PHE A 1 83 ? 0.141 -3.022 9.904 1.00 94.44 83 PHE A N 1
ATOM 678 C CA . PHE A 1 83 ? -0.201 -1.956 10.836 1.00 94.44 83 PHE A CA 1
ATOM 679 C C . PHE A 1 83 ? -1.283 -2.396 11.827 1.00 94.44 83 PHE A C 1
ATOM 681 O O . PHE A 1 83 ? -1.191 -2.106 13.019 1.00 94.44 83 PHE A O 1
ATOM 688 N N . PHE A 1 84 ? -2.280 -3.144 11.352 1.00 94.06 84 PHE A N 1
ATOM 689 C CA . PHE A 1 84 ? -3.400 -3.587 12.177 1.00 94.06 84 PHE A CA 1
ATOM 690 C C . PHE A 1 84 ? -3.206 -4.961 12.829 1.00 94.06 84 PHE A C 1
ATOM 692 O O . PHE A 1 84 ? -3.991 -5.308 13.704 1.00 94.06 84 PHE A O 1
ATOM 699 N N . CYS A 1 85 ? -2.155 -5.730 12.501 1.00 92.19 85 CYS A N 1
ATOM 700 C CA . CYS A 1 85 ? -1.956 -7.071 13.081 1.00 92.19 85 CYS A CA 1
ATOM 701 C C . CYS A 1 85 ? -1.883 -7.091 14.616 1.00 92.19 85 CYS A C 1
ATOM 703 O O . CYS A 1 85 ? -2.202 -8.104 15.233 1.00 92.19 85 CYS A O 1
ATOM 705 N N . GLN A 1 86 ? -1.483 -5.979 15.236 1.00 89.75 86 GLN A N 1
ATOM 706 C CA . GLN A 1 86 ? -1.447 -5.823 16.691 1.00 89.75 86 GLN A CA 1
ATOM 707 C C . GLN A 1 86 ? -2.830 -5.902 17.357 1.00 89.75 86 GLN A C 1
ATOM 709 O O . GLN A 1 86 ? -2.901 -6.184 18.549 1.00 89.75 86 GLN A O 1
ATOM 714 N N . LEU A 1 87 ? -3.913 -5.687 16.601 1.00 90.31 87 LEU A N 1
ATOM 715 C CA . LEU A 1 87 ? -5.294 -5.807 17.078 1.00 90.31 87 LEU A CA 1
ATOM 716 C C . LEU A 1 87 ? -5.771 -7.270 17.165 1.00 90.31 87 LEU A C 1
ATOM 718 O O . LEU A 1 87 ? -6.856 -7.536 17.674 1.00 90.31 87 LEU A O 1
ATOM 722 N N . GLY A 1 88 ? -4.974 -8.238 16.698 1.00 91.69 88 GLY A N 1
ATOM 723 C CA . GLY A 1 88 ? -5.324 -9.657 16.768 1.00 91.69 88 GLY A CA 1
ATOM 724 C C . GLY A 1 88 ? -6.602 -9.973 15.990 1.00 91.69 88 GLY A C 1
ATOM 725 O O . GLY A 1 88 ? -6.689 -9.677 14.802 1.00 91.69 88 GLY A O 1
ATOM 726 N N . GLU A 1 89 ? -7.586 -10.577 16.657 1.00 91.00 89 GLU A N 1
ATOM 727 C CA . GLU A 1 89 ? -8.881 -10.934 16.052 1.00 91.00 89 GLU A CA 1
ATOM 728 C C . GLU A 1 89 ? -9.759 -9.714 15.726 1.00 91.00 89 GLU A C 1
ATOM 730 O O . GLU A 1 89 ? -10.678 -9.827 14.921 1.00 91.00 89 GLU A O 1
ATOM 735 N N . GLU A 1 90 ? -9.468 -8.546 16.307 1.00 89.25 90 GLU A N 1
ATOM 736 C CA . GLU A 1 90 ? -10.176 -7.291 16.017 1.00 89.25 90 GLU A CA 1
ATOM 737 C C . GLU A 1 90 ? -9.569 -6.534 14.825 1.00 89.25 90 GLU A C 1
ATOM 739 O O . GLU A 1 90 ? -10.050 -5.460 14.461 1.00 89.25 90 GLU A O 1
ATOM 744 N N . ALA A 1 91 ? -8.500 -7.063 14.217 1.00 92.44 91 ALA A N 1
ATOM 745 C CA . ALA A 1 91 ? -7.877 -6.435 13.063 1.00 92.44 91 ALA A CA 1
ATOM 746 C C . ALA A 1 91 ? -8.873 -6.383 11.889 1.00 92.44 91 ALA A C 1
ATOM 748 O O . ALA A 1 91 ? -9.386 -7.427 11.482 1.00 92.44 91 ALA A O 1
ATOM 749 N N . PRO A 1 92 ? -9.142 -5.197 11.316 1.00 93.69 92 PRO A N 1
ATOM 750 C CA . PRO A 1 92 ? -10.055 -5.086 10.193 1.00 93.69 92 PRO A CA 1
ATOM 751 C C . PRO A 1 92 ? -9.460 -5.741 8.947 1.00 93.69 92 PRO A C 1
ATOM 753 O O . PRO A 1 92 ? -8.255 -5.651 8.686 1.00 93.69 92 PRO A O 1
ATOM 756 N N . ASP A 1 93 ? -10.323 -6.333 8.129 1.00 94.19 93 ASP A N 1
ATOM 757 C CA . ASP A 1 93 ? -9.935 -6.814 6.810 1.00 94.19 93 ASP A CA 1
ATOM 758 C C . ASP A 1 93 ? -9.585 -5.646 5.882 1.00 94.19 93 ASP A C 1
ATOM 760 O O . ASP A 1 93 ? -10.141 -4.547 5.976 1.00 94.19 93 ASP A O 1
ATOM 764 N N . PHE A 1 94 ? -8.651 -5.890 4.961 1.00 95.50 94 PHE A N 1
ATOM 765 C CA . PHE A 1 94 ? -8.344 -4.916 3.920 1.00 95.50 94 PHE A CA 1
ATOM 766 C C . PHE A 1 94 ? -9.573 -4.757 3.009 1.00 95.50 94 PHE A C 1
ATOM 768 O O . PHE A 1 94 ? -10.037 -5.749 2.443 1.00 95.50 94 PHE A O 1
ATOM 775 N N . PRO A 1 95 ? -10.117 -3.539 2.850 1.00 94.31 95 PRO A N 1
ATOM 776 C CA . PRO A 1 95 ? -11.456 -3.357 2.288 1.00 94.31 95 PRO A CA 1
ATOM 777 C C . PRO A 1 95 ? -11.510 -3.416 0.757 1.00 94.31 95 PRO A C 1
ATOM 779 O O . PRO A 1 95 ? -12.598 -3.417 0.183 1.00 94.31 95 PRO A O 1
ATOM 782 N N . TRP A 1 96 ? -10.360 -3.414 0.081 1.00 93.69 96 TRP A N 1
ATOM 783 C CA . TRP A 1 96 ? -10.295 -3.276 -1.369 1.00 93.69 96 TRP A CA 1
ATOM 784 C C . TRP A 1 96 ? -9.770 -4.535 -2.044 1.00 93.69 96 TRP A C 1
ATOM 786 O O . TRP A 1 96 ? -8.918 -5.256 -1.534 1.00 93.69 96 TRP A O 1
ATOM 796 N N . THR A 1 97 ? -10.252 -4.751 -3.259 1.00 92.44 97 THR A N 1
ATOM 797 C CA . THR A 1 97 ? -9.701 -5.713 -4.219 1.00 92.44 97 THR A CA 1
ATOM 798 C C . THR A 1 97 ? -8.890 -4.982 -5.288 1.00 92.44 97 THR A C 1
ATOM 800 O O . THR A 1 97 ? -8.965 -3.760 -5.409 1.00 92.44 97 THR A O 1
ATOM 803 N N . LEU A 1 98 ? -8.145 -5.726 -6.109 1.00 89.88 98 LEU A N 1
ATOM 804 C CA . LEU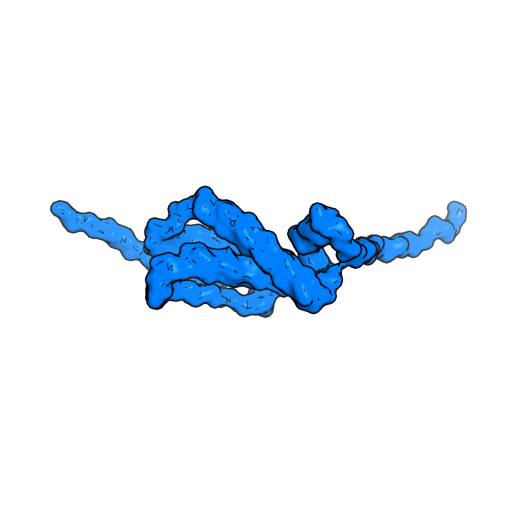 A 1 98 ? -7.339 -5.158 -7.194 1.00 89.88 98 LEU A CA 1
ATOM 805 C C . LEU A 1 98 ? -8.148 -4.271 -8.163 1.00 89.88 98 LEU A C 1
ATOM 807 O O . LEU A 1 98 ? -7.618 -3.273 -8.643 1.00 89.88 98 LEU A O 1
ATOM 811 N N . ASP A 1 99 ? -9.425 -4.584 -8.404 1.00 88.94 99 ASP A N 1
ATOM 812 C CA . ASP A 1 99 ? -10.297 -3.836 -9.328 1.00 88.94 99 ASP A CA 1
ATOM 813 C C . ASP A 1 99 ? -10.593 -2.400 -8.868 1.00 88.94 99 ASP A C 1
ATOM 815 O O . ASP A 1 99 ? -10.994 -1.555 -9.666 1.00 88.94 99 ASP A O 1
ATOM 819 N N . HIS A 1 100 ? -10.366 -2.110 -7.586 1.00 89.69 100 HIS A N 1
ATOM 820 C CA . HIS A 1 100 ? -10.526 -0.774 -7.021 1.00 89.69 100 HIS A CA 1
ATOM 821 C C . HIS A 1 100 ? -9.347 0.151 -7.353 1.00 89.69 100 HIS A C 1
ATOM 823 O O . HIS A 1 100 ? -9.451 1.363 -7.164 1.00 89.69 100 HIS A O 1
ATOM 829 N N . PHE A 1 101 ? -8.232 -0.389 -7.853 1.00 87.62 101 PHE A N 1
ATOM 830 C CA . PHE A 1 101 ? -7.049 0.386 -8.209 1.00 87.62 101 PHE A CA 1
ATOM 831 C C . PHE A 1 101 ? -7.074 0.749 -9.698 1.00 87.62 101 PHE A C 1
ATOM 833 O O . PHE A 1 101 ? -7.367 -0.100 -10.544 1.00 87.62 101 PHE A O 1
ATOM 840 N N . PRO A 1 102 ? -6.738 2.000 -10.064 1.00 80.75 102 PRO A N 1
ATOM 841 C CA . PRO A 1 102 ? -6.850 2.458 -11.438 1.00 80.75 102 PRO A CA 1
ATOM 842 C C . PRO A 1 102 ? -5.891 1.675 -12.335 1.00 80.75 102 PRO A C 1
ATOM 844 O O . PRO A 1 102 ? -4.672 1.777 -12.216 1.00 80.75 102 PRO A O 1
ATOM 847 N N . SER A 1 103 ? -6.444 0.942 -13.298 1.00 68.06 103 SER A N 1
ATOM 848 C CA . SER A 1 103 ? -5.702 0.096 -14.240 1.00 68.06 103 SER A CA 1
ATOM 849 C C . SER A 1 103 ? -4.933 0.875 -15.316 1.00 68.06 103 SER A C 1
ATOM 851 O O . SER A 1 103 ? -4.627 0.295 -16.363 1.00 68.06 103 SER A O 1
ATOM 853 N N . ARG A 1 104 ? -4.661 2.180 -15.096 1.00 57.41 104 ARG A N 1
ATOM 854 C CA . ARG A 1 104 ? -4.141 3.121 -16.107 1.00 57.41 104 ARG A CA 1
ATOM 855 C C . ARG A 1 104 ? -3.102 2.420 -16.977 1.00 57.41 104 ARG A C 1
ATOM 857 O O . ARG A 1 104 ? -2.149 1.823 -16.482 1.00 57.41 104 ARG A O 1
ATOM 864 N N . ALA A 1 105 ? -3.364 2.447 -18.283 1.00 52.12 105 ALA A N 1
ATOM 865 C CA . ALA A 1 105 ? -2.688 1.640 -19.285 1.00 52.12 105 ALA A CA 1
ATOM 866 C C . ALA A 1 105 ? -1.170 1.579 -19.056 1.00 52.12 105 ALA A C 1
ATOM 868 O O . ALA A 1 105 ? -0.465 2.554 -19.290 1.00 52.12 105 ALA A O 1
ATOM 869 N N . ARG A 1 106 ? -0.681 0.412 -18.616 1.00 57.03 106 ARG A N 1
ATOM 870 C CA . ARG A 1 106 ? 0.747 0.064 -18.512 1.00 57.03 106 ARG A CA 1
ATOM 871 C C . ARG A 1 106 ? 1.626 1.115 -17.809 1.00 57.03 106 ARG A C 1
ATOM 873 O O . ARG A 1 106 ? 2.808 1.200 -18.143 1.00 57.03 106 ARG A O 1
ATOM 880 N N . SER A 1 107 ? 1.103 1.890 -16.854 1.00 70.25 107 SER A N 1
ATOM 881 C CA . SER A 1 107 ? 1.981 2.700 -16.008 1.00 70.25 107 SER A CA 1
ATOM 882 C C . SER A 1 107 ? 2.752 1.760 -15.078 1.00 70.25 107 SER A C 1
ATOM 884 O O . SER A 1 107 ? 2.189 0.877 -14.424 1.00 70.25 107 SER A O 1
ATOM 886 N N . PHE A 1 108 ? 4.074 1.840 -15.173 1.00 79.56 108 PHE A N 1
ATOM 887 C CA . PHE A 1 108 ? 4.993 1.019 -14.401 1.00 79.56 108 PHE A CA 1
ATOM 888 C C . PHE A 1 108 ? 5.219 1.669 -13.046 1.00 79.56 108 PHE A C 1
ATOM 890 O O . PHE A 1 108 ? 5.440 2.875 -13.014 1.00 79.56 108 PHE A O 1
ATOM 897 N N . SER A 1 109 ? 5.273 0.856 -11.987 1.00 87.75 109 SER A N 1
ATOM 898 C CA . SER A 1 109 ? 5.554 1.353 -10.638 1.00 87.75 109 SER A CA 1
ATOM 899 C C . SER A 1 109 ? 6.874 2.095 -10.585 1.00 87.75 109 SER A C 1
ATOM 901 O O . SER A 1 109 ? 7.939 1.482 -10.635 1.00 87.75 109 SER A O 1
ATOM 903 N N . ASP A 1 110 ? 6.792 3.4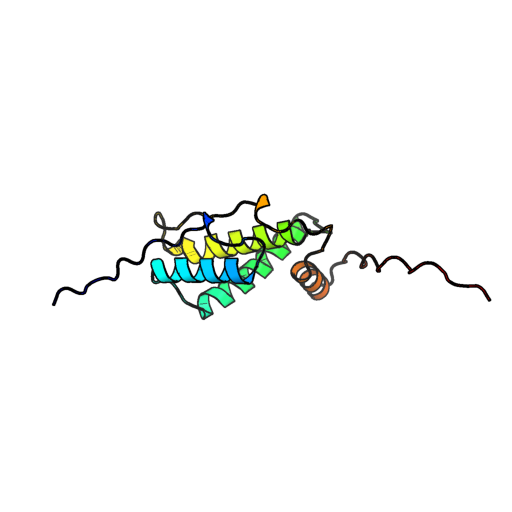15 -10.430 1.00 89.00 110 ASP A N 1
ATOM 904 C CA . ASP A 1 110 ? 7.959 4.270 -10.226 1.00 89.00 110 ASP A CA 1
ATOM 905 C C . ASP A 1 110 ? 8.686 3.889 -8.931 1.00 89.00 110 ASP A C 1
ATOM 907 O O . ASP A 1 110 ? 9.908 3.782 -8.924 1.00 89.00 110 ASP A O 1
ATOM 911 N N . ILE A 1 111 ? 7.952 3.522 -7.875 1.00 91.44 111 ILE A N 1
ATOM 912 C CA . ILE A 1 111 ? 8.546 3.027 -6.622 1.00 91.44 111 ILE A CA 1
ATOM 913 C C . ILE A 1 111 ? 9.362 1.752 -6.879 1.00 91.44 111 ILE A C 1
ATOM 915 O O . ILE A 1 111 ? 10.505 1.637 -6.429 1.00 91.44 111 ILE A O 1
ATOM 919 N N . TYR A 1 112 ? 8.809 0.787 -7.621 1.00 92.38 112 TYR A N 1
ATOM 920 C CA . TYR A 1 112 ? 9.543 -0.434 -7.949 1.00 92.38 112 TYR A CA 1
ATOM 921 C C . TYR A 1 112 ? 10.706 -0.163 -8.916 1.00 92.38 112 TYR A C 1
ATOM 923 O O . TYR A 1 112 ? 11.777 -0.754 -8.761 1.00 92.38 112 TYR A O 1
ATOM 931 N N . ARG A 1 113 ? 10.535 0.764 -9.872 1.00 90.81 113 ARG A N 1
ATOM 932 C CA . ARG A 1 113 ? 11.592 1.250 -10.777 1.00 90.81 113 ARG A CA 1
ATOM 933 C C . ARG A 1 113 ? 12.791 1.748 -9.992 1.00 90.81 113 ARG A C 1
ATOM 935 O O . ARG A 1 113 ? 13.904 1.267 -10.188 1.00 90.81 113 ARG A O 1
ATOM 942 N N . GLU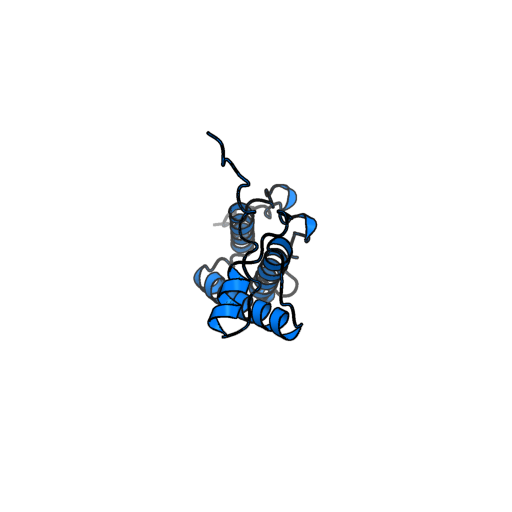 A 1 114 ? 12.550 2.721 -9.126 1.00 92.56 114 GLU A N 1
ATOM 943 C CA . GLU A 1 114 ? 13.569 3.403 -8.341 1.00 92.56 114 GLU A CA 1
ATOM 944 C C . GLU A 1 114 ? 14.252 2.427 -7.392 1.00 92.56 114 GLU A C 1
ATOM 946 O O . GLU A 1 114 ? 15.479 2.411 -7.301 1.00 92.56 114 GLU A O 1
ATOM 951 N N . TRP A 1 115 ? 13.479 1.535 -6.766 1.00 94.94 115 TRP A N 1
ATOM 952 C CA . TRP A 1 115 ? 14.036 0.486 -5.924 1.00 94.94 115 TRP A CA 1
ATOM 953 C C . TRP A 1 115 ? 14.968 -0.449 -6.706 1.00 94.94 115 TRP A C 1
ATOM 955 O O . TRP A 1 115 ? 16.060 -0.757 -6.228 1.00 94.94 115 TRP A O 1
ATOM 965 N N . ARG A 1 116 ? 14.593 -0.878 -7.921 1.00 93.19 116 ARG A N 1
ATOM 966 C CA . ARG A 1 116 ? 15.459 -1.719 -8.767 1.00 93.19 116 ARG A CA 1
ATOM 967 C C . ARG A 1 116 ? 16.756 -0.998 -9.137 1.00 93.19 116 ARG A C 1
ATOM 969 O O . ARG A 1 116 ? 17.822 -1.591 -8.990 1.00 93.19 116 ARG A O 1
ATOM 976 N N . ILE A 1 117 ? 16.678 0.280 -9.521 1.00 92.69 117 ILE A N 1
ATOM 977 C CA . ILE A 1 117 ? 17.853 1.118 -9.827 1.00 92.69 117 ILE A CA 1
ATOM 978 C C . ILE A 1 117 ? 18.783 1.212 -8.613 1.00 92.69 117 ILE A C 1
ATOM 980 O O . ILE A 1 117 ? 19.981 0.967 -8.738 1.00 92.69 117 ILE A O 1
ATOM 984 N N . ALA A 1 118 ? 18.237 1.508 -7.430 1.00 94.25 118 ALA A N 1
ATOM 985 C CA . ALA A 1 118 ? 19.011 1.619 -6.193 1.00 94.25 118 ALA A CA 1
ATOM 986 C C . ALA A 1 118 ? 19.719 0.308 -5.800 1.00 94.25 118 ALA A C 1
ATOM 988 O O . ALA A 1 118 ? 20.735 0.341 -5.111 1.00 94.25 118 ALA A O 1
ATOM 989 N N . ASN A 1 119 ? 19.210 -0.838 -6.262 1.00 93.31 119 ASN A N 1
ATOM 990 C CA . ASN A 1 119 ? 19.785 -2.163 -6.022 1.00 93.31 119 ASN A CA 1
ATOM 991 C C . ASN A 1 119 ? 20.631 -2.688 -7.200 1.00 93.31 119 ASN A C 1
ATOM 993 O O . ASN A 1 119 ? 21.012 -3.857 -7.201 1.00 93.31 119 ASN A O 1
ATOM 997 N N . GLY A 1 120 ? 20.929 -1.852 -8.202 1.00 91.94 120 GLY A N 1
ATOM 998 C CA . GLY A 1 120 ? 21.751 -2.233 -9.356 1.00 91.94 120 GLY A CA 1
ATOM 999 C C . GLY A 1 120 ? 21.096 -3.270 -10.272 1.00 91.94 120 GLY A C 1
ATOM 1000 O O . GLY A 1 120 ? 21.798 -4.021 -10.945 1.00 91.94 120 GLY A O 1
ATOM 1001 N N . LEU A 1 121 ? 19.763 -3.344 -10.272 1.00 90.88 121 LEU A N 1
ATOM 1002 C CA . LEU A 1 121 ? 18.993 -4.273 -11.093 1.00 90.88 121 LEU A CA 1
ATOM 1003 C C . LEU A 1 121 ? 18.516 -3.598 -12.379 1.00 90.88 121 LEU A C 1
ATOM 1005 O O . LEU A 1 121 ? 18.140 -2.424 -12.379 1.00 90.88 121 LEU A O 1
ATOM 1009 N N . ASP A 1 122 ? 18.437 -4.377 -13.457 1.00 88.00 122 ASP A N 1
ATOM 1010 C CA . ASP A 1 122 ? 17.915 -3.901 -14.737 1.00 88.00 122 ASP A CA 1
ATOM 1011 C C . ASP A 1 122 ? 16.470 -3.414 -14.595 1.00 88.00 122 ASP A C 1
ATOM 1013 O O . ASP A 1 122 ? 15.655 -4.053 -13.922 1.00 88.00 122 ASP A O 1
ATOM 1017 N N . VAL A 1 123 ? 16.126 -2.321 -15.273 1.00 85.19 123 VAL A N 1
ATOM 1018 C CA . VAL A 1 123 ? 14.757 -1.799 -15.356 1.00 85.19 123 VAL A CA 1
ATOM 1019 C C . VAL A 1 123 ? 14.284 -1.780 -16.805 1.00 85.19 123 VAL A C 1
ATOM 1021 O O . VAL A 1 123 ? 15.102 -1.570 -17.704 1.00 85.19 123 VAL A O 1
ATOM 1024 N N . PRO A 1 124 ? 12.976 -1.957 -17.068 1.00 74.62 124 PRO A N 1
ATOM 1025 C CA . PRO A 1 124 ? 12.446 -1.780 -18.410 1.00 74.62 124 PRO A CA 1
ATOM 1026 C C . PRO A 1 124 ? 12.802 -0.378 -18.909 1.00 74.62 124 PRO A C 1
ATOM 1028 O O . PRO A 1 124 ? 12.479 0.619 -18.242 1.00 74.62 124 PRO A O 1
ATOM 1031 N N . CYS A 1 125 ? 13.454 -0.293 -20.077 1.00 66.00 125 CYS A N 1
ATOM 1032 C CA . CYS A 1 125 ? 13.592 0.971 -20.789 1.00 66.00 125 CYS A CA 1
ATOM 1033 C C . CYS A 1 125 ? 12.202 1.600 -20.853 1.00 66.00 125 CYS A C 1
ATOM 1035 O O . CYS A 1 125 ? 11.240 0.931 -21.237 1.00 66.00 125 CYS A O 1
ATOM 1037 N N . SER A 1 126 ? 12.095 2.851 -20.396 1.00 58.31 126 SER A N 1
ATOM 1038 C CA . SER A 1 126 ? 10.898 3.663 -20.594 1.00 58.31 126 SER A CA 1
ATOM 1039 C C . SER A 1 126 ? 10.410 3.411 -22.017 1.00 58.31 126 SER A C 1
ATOM 1041 O O . SER A 1 126 ? 11.201 3.544 -22.954 1.00 58.31 126 SER A O 1
ATOM 1043 N N . MET A 1 127 ? 9.154 2.981 -22.190 1.00 48.88 127 MET A N 1
ATOM 1044 C CA . MET A 1 127 ? 8.530 3.169 -23.489 1.00 48.88 127 MET A CA 1
ATOM 1045 C C . MET A 1 127 ? 8.537 4.677 -23.679 1.00 48.88 127 MET A C 1
ATOM 1047 O O . MET A 1 127 ? 7.724 5.380 -23.081 1.00 48.88 127 MET A O 1
ATOM 1051 N N . SER A 1 128 ? 9.533 5.165 -24.423 1.00 39.91 128 SER A N 1
ATOM 1052 C CA . SER A 1 128 ? 9.579 6.543 -24.868 1.00 39.91 128 SER A CA 1
ATOM 1053 C C . SER A 1 128 ? 8.189 6.876 -25.406 1.00 39.91 128 SER A C 1
ATOM 1055 O O . SER A 1 128 ? 7.583 6.011 -26.055 1.00 39.91 128 SER A O 1
ATOM 1057 N N . PRO A 1 129 ? 7.655 8.084 -25.146 1.00 42.69 129 PRO A N 1
ATOM 1058 C CA . PRO A 1 129 ? 6.493 8.527 -25.898 1.00 42.69 129 PRO A CA 1
ATOM 1059 C C . PRO A 1 129 ? 6.805 8.269 -27.373 1.00 42.69 129 PRO A C 1
ATOM 1061 O O . PRO A 1 129 ? 7.937 8.520 -27.803 1.00 42.69 129 PRO A O 1
ATOM 1064 N N . LEU A 1 130 ? 5.854 7.655 -28.091 1.00 44.00 130 LEU A N 1
ATOM 1065 C CA . LEU A 1 130 ? 5.984 7.401 -29.525 1.00 44.00 130 LEU A CA 1
ATOM 1066 C C . LEU A 1 130 ? 6.653 8.621 -30.168 1.00 44.00 130 LEU A C 1
ATOM 1068 O O . LEU A 1 130 ? 6.242 9.737 -29.836 1.00 44.00 130 LEU A O 1
ATOM 1072 N N . PRO A 1 131 ? 7.657 8.445 -31.047 1.00 41.97 131 PRO A N 1
ATOM 1073 C CA . PRO A 1 131 ? 8.183 9.576 -31.784 1.00 41.97 131 PRO A CA 1
ATOM 1074 C C . PRO A 1 131 ? 6.984 10.231 -32.457 1.00 41.97 131 PRO A C 1
ATOM 1076 O O . PRO A 1 131 ? 6.269 9.574 -33.219 1.00 41.97 131 PRO A O 1
ATOM 1079 N N . THR A 1 132 ? 6.707 11.480 -32.089 1.00 49.12 132 THR A N 1
ATOM 1080 C CA . THR A 1 132 ? 5.701 12.302 -32.742 1.00 49.12 132 THR A CA 1
ATOM 1081 C C . THR A 1 132 ? 6.102 12.318 -34.206 1.00 49.12 132 THR A C 1
ATOM 1083 O O . THR A 1 132 ? 7.124 12.896 -34.577 1.00 49.12 132 THR A O 1
ATOM 1086 N N . GLY A 1 133 ? 5.393 11.529 -35.006 1.00 45.75 133 GLY A N 1
ATOM 1087 C CA . GLY A 1 133 ? 5.691 11.378 -36.411 1.00 45.75 133 GLY A CA 1
ATOM 1088 C C . GLY A 1 133 ? 5.547 12.729 -37.089 1.00 45.75 133 GLY A C 1
ATOM 1089 O O . GLY A 1 133 ? 4.481 13.323 -37.021 1.00 45.75 133 GLY A O 1
ATOM 1090 N N . SER A 1 134 ? 6.635 13.144 -37.732 1.00 49.78 134 SER A N 1
ATOM 1091 C CA . SER A 1 134 ? 6.668 13.783 -39.045 1.00 49.78 134 SER A CA 1
ATOM 1092 C C . SER A 1 134 ? 5.801 15.030 -39.250 1.00 49.78 134 SER A C 1
ATOM 1094 O O . SER A 1 134 ? 4.607 14.935 -39.493 1.00 49.78 134 SER A O 1
ATOM 1096 N N . GLU A 1 135 ? 6.473 16.176 -39.339 1.00 47.16 135 GLU A N 1
ATOM 1097 C CA . GLU A 1 135 ? 6.219 17.143 -40.411 1.00 47.16 135 GLU A CA 1
ATOM 1098 C C . GLU A 1 135 ? 7.583 17.604 -40.947 1.00 47.16 135 GLU A C 1
ATOM 1100 O O . GLU A 1 135 ? 8.136 18.627 -40.553 1.00 47.16 135 GLU A O 1
ATOM 1105 N N . ASP A 1 136 ? 8.159 16.773 -41.819 1.00 58.16 136 ASP A N 1
ATOM 1106 C CA . ASP A 1 136 ? 8.941 17.289 -42.940 1.00 58.16 136 ASP A CA 1
ATOM 1107 C C . ASP A 1 136 ? 7.926 17.724 -44.003 1.00 58.16 136 ASP A C 1
ATOM 1109 O O . ASP A 1 136 ? 7.120 16.903 -44.449 1.00 58.16 136 ASP A O 1
ATOM 1113 N N . GLY A 1 137 ? 7.980 18.987 -44.432 1.00 52.41 137 GLY A N 1
ATOM 1114 C CA . GLY A 1 137 ? 7.324 19.419 -45.667 1.00 52.41 137 GLY A CA 1
ATOM 1115 C C . GLY A 1 137 ? 6.749 20.833 -45.658 1.00 52.41 137 GLY A C 1
ATOM 1116 O O . GLY A 1 137 ? 5.533 20.989 -45.594 1.00 52.41 137 GLY A O 1
ATOM 1117 N N . ASN A 1 138 ? 7.607 21.848 -45.812 1.00 42.09 138 ASN A N 1
ATOM 1118 C CA . ASN A 1 138 ? 7.743 22.661 -47.041 1.00 42.09 138 ASN A CA 1
ATOM 1119 C C . ASN A 1 138 ? 8.475 23.982 -46.756 1.00 42.09 138 ASN A C 1
ATOM 1121 O O . ASN A 1 138 ? 7.952 24.793 -45.961 1.00 42.09 138 ASN A O 1
#

pLDDT: mean 84.05, std 16.96, range [39.91, 97.25]

Foldseek 3Di:
DDPPPPPLDQDDPVPFQLQDPVSVVVNLQSNCVVVVNDDVVVLVVLLVVLLVVLLVVCVVVVNQFDAPLRSCVSSVQSSLCVSQCVVPPPRDHDPDDSVSYDRPPRDTPPSSVVVCVVVVHDHPDPPPDPPPDDDDDD

Radius of gyration: 19.69 Å; chains: 1; bounding box: 42×36×82 Å

Secondary structure (DSSP, 8-state):
--------PPP-GGGS-TT-HHHHHHHHHHHHHHTT---HHHHHHHHHHHHHHHHHHHHHTT-S--BHHHHHHHHHHHHHHHHHGGGGGGPPPP---GGGS---TT-B-HHHHHHHHHTT------------------